Protein AF-A0A060CJJ0-F1 (afdb_monomer_lite)

Foldseek 3Di:
DVVVVVVVVVVVVVVVVVVVVVVVVVVVVVVVVPDPDPVCVVPDPDDDWDFDADPVRHTPDTDDPDPDDDDDPVRDDPVD

pLDDT: mean 79.19, std 12.48, range [53.66, 95.81]

Structure (mmCIF, N/CA/C/O backbone):
data_AF-A0A060CJJ0-F1
#
_entry.id   AF-A0A060CJJ0-F1
#
loop_
_atom_site.group_PDB
_atom_site.id
_atom_site.type_symbol
_atom_site.label_atom_id
_atom_site.label_alt_id
_atom_site.label_comp_id
_atom_site.label_asym_id
_atom_site.label_entity_id
_atom_site.label_seq_id
_atom_site.pdbx_PDB_ins_code
_atom_site.Cartn_x
_atom_site.Cartn_y
_atom_site.Cartn_z
_atom_site.occupancy
_atom_site.B_iso_or_equiv
_atom_site.auth_seq_id
_atom_site.auth_comp_id
_atom_site.auth_asym_id
_atom_site.auth_atom_id
_atom_site.pdbx_PDB_model_num
ATOM 1 N N . MET A 1 1 ? 38.013 -2.194 -39.590 1.00 57.09 1 MET A N 1
ATOM 2 C CA . MET A 1 1 ? 38.073 -1.716 -38.187 1.00 57.09 1 MET A CA 1
ATOM 3 C C . MET A 1 1 ? 36.704 -1.289 -37.636 1.00 57.09 1 MET A C 1
ATOM 5 O O . MET A 1 1 ? 36.384 -1.711 -36.534 1.00 57.09 1 MET A O 1
ATOM 9 N N . LEU A 1 2 ? 35.855 -0.586 -38.406 1.00 66.88 2 LEU A N 1
ATOM 10 C CA . LEU A 1 2 ? 34.520 -0.106 -37.976 1.00 66.88 2 LEU A CA 1
ATOM 11 C C . LEU A 1 2 ? 33.548 -1.172 -37.415 1.00 66.88 2 LEU A C 1
ATOM 13 O O . LEU A 1 2 ? 32.814 -0.911 -36.471 1.00 66.88 2 LEU A O 1
ATOM 17 N N . LYS A 1 3 ? 33.529 -2.389 -37.978 1.00 73.00 3 LYS A N 1
ATOM 18 C CA . LYS A 1 3 ? 32.577 -3.441 -37.560 1.00 73.00 3 LYS A CA 1
ATOM 19 C C . LYS A 1 3 ? 32.814 -3.924 -36.124 1.00 73.00 3 LYS A C 1
ATOM 21 O O . LYS A 1 3 ? 31.867 -4.261 -35.429 1.00 73.00 3 LYS A O 1
ATOM 26 N N . LYS A 1 4 ? 34.074 -3.932 -35.673 1.00 75.56 4 LYS A N 1
ATOM 27 C CA . LYS A 1 4 ? 34.449 -4.387 -34.328 1.00 75.56 4 LYS A CA 1
ATOM 28 C C . LYS A 1 4 ? 34.105 -3.332 -33.274 1.00 75.56 4 LYS A C 1
ATOM 30 O O . LYS A 1 4 ? 33.583 -3.695 -32.230 1.00 75.56 4 LYS A O 1
ATOM 35 N N . SER A 1 5 ? 34.318 -2.046 -33.566 1.00 79.31 5 SER A N 1
ATOM 36 C CA . SER A 1 5 ? 33.917 -0.958 -32.661 1.00 79.31 5 SER A CA 1
ATOM 37 C C . SER A 1 5 ? 32.398 -0.846 -32.534 1.00 79.31 5 SER A C 1
ATOM 39 O O . SER A 1 5 ? 31.902 -0.657 -31.430 1.00 79.31 5 SER A O 1
ATOM 41 N N . LEU A 1 6 ? 31.654 -1.038 -33.631 1.00 86.94 6 LEU A N 1
ATOM 42 C CA . LEU A 1 6 ? 30.189 -1.053 -33.600 1.00 86.94 6 LEU A CA 1
ATOM 43 C C . LEU A 1 6 ? 29.646 -2.181 -32.709 1.00 86.94 6 LEU A C 1
ATOM 45 O O . LEU A 1 6 ? 28.740 -1.959 -31.915 1.00 86.94 6 LEU A O 1
ATOM 49 N N . LEU A 1 7 ? 30.238 -3.374 -32.799 1.00 87.12 7 LEU A N 1
ATOM 50 C CA . LEU A 1 7 ? 29.825 -4.538 -32.012 1.00 87.12 7 LEU A CA 1
ATOM 51 C C . LEU A 1 7 ? 30.086 -4.340 -30.508 1.00 87.12 7 LEU A C 1
ATOM 53 O O . LEU A 1 7 ? 29.251 -4.700 -29.684 1.00 87.12 7 LEU A O 1
A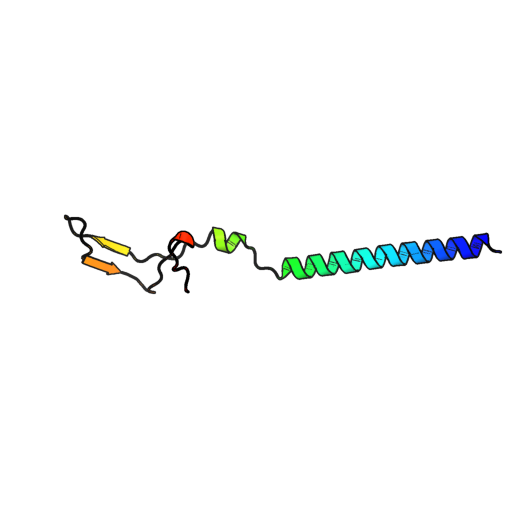TOM 57 N N . TRP A 1 8 ? 31.196 -3.685 -30.154 1.00 88.75 8 TRP A N 1
ATOM 58 C CA . TRP A 1 8 ? 31.478 -3.270 -28.776 1.00 88.75 8 TRP A CA 1
ATOM 59 C C . TRP A 1 8 ? 30.491 -2.220 -28.256 1.00 88.75 8 TRP A C 1
ATOM 61 O O . TRP A 1 8 ? 30.054 -2.312 -27.113 1.00 88.75 8 TRP A O 1
ATOM 71 N N . LEU A 1 9 ? 30.107 -1.251 -29.091 1.00 88.62 9 LEU A N 1
ATOM 72 C CA . LEU A 1 9 ? 29.168 -0.191 -28.713 1.00 88.62 9 LEU A CA 1
ATOM 73 C C . LEU A 1 9 ? 27.758 -0.755 -28.472 1.00 88.62 9 LEU A C 1
ATOM 75 O O . LEU A 1 9 ? 27.123 -0.423 -27.474 1.00 88.62 9 LEU A O 1
ATOM 79 N N . VAL A 1 10 ? 27.307 -1.678 -29.327 1.00 91.06 10 VAL A N 1
ATOM 80 C CA . VAL A 1 10 ? 26.039 -2.404 -29.140 1.00 91.06 10 VAL A CA 1
ATOM 81 C C . VAL A 1 10 ? 26.073 -3.258 -27.871 1.00 91.06 10 VAL A C 1
ATOM 83 O O . VAL A 1 10 ? 25.115 -3.239 -27.102 1.00 91.06 10 VAL A O 1
ATOM 86 N N . GLY A 1 11 ? 27.182 -3.960 -27.609 1.00 90.94 11 GLY A N 1
ATOM 87 C CA . GLY A 1 11 ? 27.354 -4.733 -26.377 1.00 90.94 11 GLY A CA 1
ATOM 88 C C . GLY A 1 11 ? 27.292 -3.861 -25.121 1.00 90.94 11 GLY A C 1
ATOM 89 O O . GLY A 1 11 ? 26.585 -4.195 -24.174 1.00 90.94 11 GLY A O 1
ATOM 90 N N . LEU A 1 12 ? 27.963 -2.707 -25.135 1.00 91.88 12 LEU A N 1
ATOM 91 C CA . LEU A 1 12 ? 27.938 -1.747 -24.030 1.00 91.88 12 LEU A CA 1
ATOM 92 C C . LEU A 1 12 ? 26.523 -1.203 -23.783 1.00 91.88 12 LEU A C 1
ATOM 94 O O . LEU A 1 12 ? 26.083 -1.112 -22.639 1.00 91.88 12 LEU A O 1
ATOM 98 N N . LEU A 1 13 ? 25.798 -0.878 -24.854 1.00 92.50 13 LEU A N 1
ATOM 99 C CA . LEU A 1 13 ? 24.434 -0.364 -24.770 1.00 92.50 13 LEU A CA 1
ATOM 100 C C . LEU A 1 13 ? 23.466 -1.423 -24.228 1.00 92.50 13 LEU A C 1
ATOM 102 O O . LEU A 1 13 ? 22.617 -1.106 -23.398 1.00 92.50 13 LEU A O 1
ATOM 106 N N . PHE A 1 14 ? 23.634 -2.684 -24.629 1.00 94.12 14 PHE A N 1
ATOM 107 C CA . PHE A 1 14 ? 22.844 -3.794 -24.102 1.00 94.12 14 PHE A CA 1
ATOM 108 C C . PHE A 1 14 ? 23.096 -4.010 -22.605 1.00 94.12 14 PHE A C 1
ATOM 110 O O . PHE A 1 14 ? 22.150 -4.087 -21.826 1.00 94.12 14 PHE A O 1
ATOM 117 N N . VAL A 1 15 ? 24.363 -4.029 -22.181 1.00 93.94 15 VAL A N 1
ATOM 118 C CA . VAL A 1 15 ? 24.729 -4.170 -20.762 1.00 93.94 15 VAL A CA 1
ATOM 119 C C . VAL A 1 15 ? 24.207 -2.992 -19.937 1.00 93.94 15 VAL A C 1
ATOM 121 O O . VAL A 1 15 ? 23.639 -3.203 -18.866 1.00 93.94 15 VAL A O 1
ATOM 124 N N . GLY A 1 16 ? 24.330 -1.764 -20.447 1.00 94.88 16 GLY A N 1
ATOM 125 C CA . GLY A 1 16 ? 23.771 -0.573 -19.807 1.00 94.88 16 GLY A CA 1
ATOM 126 C C . GLY A 1 16 ? 22.246 -0.631 -19.686 1.00 94.88 16 GLY A C 1
ATOM 127 O O . GLY A 1 16 ? 21.705 -0.314 -18.629 1.00 94.88 16 GLY A O 1
ATOM 128 N N . GLY A 1 17 ? 21.555 -1.106 -20.726 1.00 94.50 17 GLY A N 1
ATOM 129 C CA . GLY A 1 17 ? 20.108 -1.318 -20.700 1.00 94.50 17 GLY A CA 1
ATOM 130 C C . GLY A 1 17 ? 19.686 -2.348 -19.651 1.00 94.50 17 GLY A C 1
ATOM 131 O O . GLY A 1 17 ? 18.801 -2.075 -18.841 1.00 94.50 17 GLY A O 1
ATOM 132 N N . VAL A 1 18 ? 20.363 -3.498 -19.602 1.00 95.81 18 VAL A N 1
ATOM 133 C CA . VAL A 1 18 ? 20.086 -4.547 -18.607 1.00 95.81 18 VAL A CA 1
ATOM 134 C C . VAL A 1 18 ? 20.316 -4.025 -17.188 1.00 95.81 18 VAL A C 1
ATOM 136 O O . VAL A 1 18 ? 19.434 -4.166 -16.342 1.00 95.81 18 VAL A O 1
ATOM 139 N N . LEU A 1 19 ? 21.439 -3.350 -16.932 1.00 95.25 19 LEU A N 1
ATOM 140 C CA . LEU A 1 19 ? 21.727 -2.759 -15.621 1.00 95.25 19 LEU A CA 1
ATOM 141 C C . LEU A 1 19 ? 20.696 -1.697 -15.223 1.00 95.25 19 LEU A C 1
ATOM 143 O O . LEU A 1 19 ? 20.246 -1.685 -14.078 1.00 95.25 19 LEU A O 1
ATOM 147 N N . GLY A 1 20 ? 20.274 -0.850 -16.166 1.00 94.69 20 GLY A N 1
ATOM 148 C CA . GLY A 1 20 ? 19.234 0.150 -15.931 1.00 94.69 20 GLY A CA 1
ATOM 149 C C . GLY A 1 20 ? 17.897 -0.485 -15.544 1.00 94.69 20 GLY A C 1
ATOM 150 O O . GLY A 1 20 ? 17.296 -0.102 -14.542 1.00 94.69 20 GLY A O 1
ATOM 151 N N . THR A 1 21 ? 17.455 -1.505 -16.287 1.00 93.62 21 THR A N 1
ATOM 152 C CA . THR A 1 21 ? 16.204 -2.219 -15.969 1.00 93.62 21 THR A CA 1
ATOM 153 C C . THR A 1 21 ? 16.270 -2.945 -14.626 1.00 93.62 21 THR A C 1
ATOM 155 O O . THR A 1 21 ? 15.313 -2.877 -13.854 1.00 93.62 21 THR A O 1
ATOM 158 N N . ALA A 1 22 ? 17.405 -3.571 -14.300 1.00 94.44 22 ALA A N 1
ATOM 159 C CA . ALA A 1 22 ? 17.610 -4.238 -13.019 1.00 94.44 22 ALA A CA 1
ATOM 160 C C . ALA A 1 22 ? 17.562 -3.250 -11.843 1.00 94.44 22 ALA A C 1
ATOM 162 O O . ALA A 1 22 ? 16.913 -3.532 -10.837 1.00 94.44 22 ALA A O 1
ATOM 163 N N . ALA A 1 23 ? 18.185 -2.074 -11.981 1.00 93.94 23 ALA A N 1
ATOM 164 C CA . ALA A 1 23 ? 18.152 -1.033 -10.956 1.00 93.94 23 ALA A CA 1
ATOM 165 C C . ALA A 1 23 ? 16.721 -0.537 -10.692 1.00 93.94 23 ALA A C 1
ATOM 167 O O . ALA A 1 23 ? 16.298 -0.446 -9.540 1.00 93.94 23 ALA A O 1
ATOM 168 N N . VAL A 1 24 ? 15.951 -0.281 -11.754 1.00 93.19 24 VAL A N 1
ATOM 169 C CA . VAL A 1 24 ? 14.547 0.136 -11.639 1.00 93.19 24 VAL A CA 1
ATOM 170 C C . VAL A 1 24 ? 13.709 -0.957 -10.972 1.00 93.19 24 VAL A C 1
ATOM 172 O O . VAL A 1 24 ? 13.014 -0.678 -9.999 1.00 93.19 24 VAL A O 1
ATOM 175 N N . ALA A 1 25 ? 13.813 -2.208 -11.425 1.00 91.56 25 ALA A N 1
ATOM 176 C CA . ALA A 1 25 ? 13.076 -3.327 -10.836 1.00 91.56 25 ALA A CA 1
ATOM 177 C C . ALA A 1 25 ? 13.406 -3.527 -9.347 1.00 91.56 25 ALA A C 1
ATOM 179 O O . ALA A 1 25 ? 12.508 -3.764 -8.539 1.00 91.56 25 ALA A O 1
ATOM 180 N N . MET A 1 26 ? 14.678 -3.380 -8.967 1.00 89.19 26 MET A N 1
ATOM 181 C CA . MET A 1 26 ? 15.115 -3.495 -7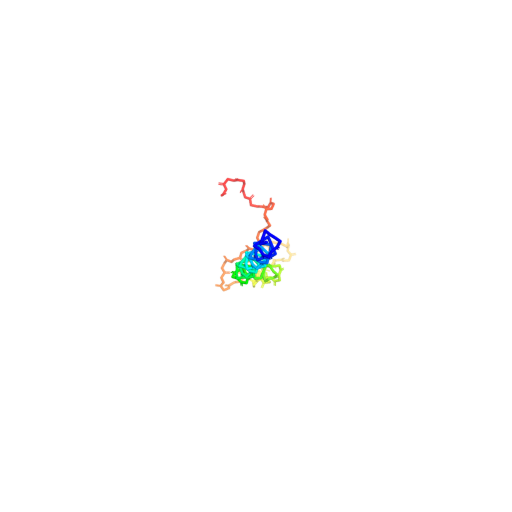.577 1.00 89.19 26 MET A CA 1
ATOM 182 C C . MET A 1 26 ? 14.569 -2.362 -6.701 1.00 89.19 26 MET A C 1
ATOM 184 O O . MET A 1 26 ? 14.111 -2.629 -5.590 1.00 89.19 26 MET A O 1
ATOM 188 N N . LEU A 1 27 ? 14.546 -1.125 -7.206 1.00 89.19 27 LEU A N 1
ATOM 189 C CA . LEU A 1 27 ? 13.914 0.007 -6.519 1.00 89.19 27 LEU A CA 1
ATOM 190 C C . LEU A 1 27 ? 12.410 -0.214 -6.332 1.00 89.19 27 LEU A C 1
ATOM 192 O O . LEU A 1 27 ? 11.900 -0.006 -5.234 1.00 89.19 27 LEU A O 1
ATOM 196 N N . PHE A 1 28 ? 11.708 -0.679 -7.369 1.00 86.31 28 PHE A N 1
ATOM 197 C CA . PHE A 1 28 ? 10.282 -1.003 -7.277 1.00 86.31 28 PHE A CA 1
ATOM 198 C C . PHE A 1 28 ? 10.009 -2.113 -6.263 1.00 86.31 28 PHE A C 1
ATOM 200 O O . PHE A 1 28 ? 9.056 -2.010 -5.492 1.00 86.31 28 PHE A O 1
ATOM 207 N N . TYR A 1 29 ? 10.841 -3.155 -6.234 1.00 85.88 29 TYR A N 1
ATOM 208 C CA . TYR A 1 29 ? 10.718 -4.238 -5.263 1.00 85.88 29 TYR A CA 1
ATOM 209 C C . TYR A 1 29 ? 10.955 -3.749 -3.829 1.00 85.88 29 TYR A C 1
ATOM 211 O O . TYR A 1 29 ? 10.180 -4.084 -2.935 1.00 85.88 29 TYR A O 1
ATOM 219 N N . TRP A 1 30 ? 11.989 -2.931 -3.613 1.00 84.38 30 TRP A N 1
ATOM 220 C CA . TRP A 1 30 ? 12.286 -2.353 -2.303 1.00 84.38 30 TRP A CA 1
ATOM 221 C C . TRP A 1 30 ? 11.150 -1.445 -1.819 1.00 84.38 30 TRP A C 1
ATOM 223 O O . TRP A 1 30 ? 10.615 -1.670 -0.737 1.00 84.38 30 TRP A O 1
ATOM 233 N N . ALA A 1 31 ? 10.696 -0.516 -2.666 1.00 82.81 31 ALA A N 1
ATOM 234 C CA . ALA A 1 31 ? 9.583 0.369 -2.342 1.00 82.81 31 ALA A CA 1
ATOM 235 C C . ALA A 1 31 ? 8.304 -0.421 -2.035 1.00 82.81 31 ALA A C 1
ATOM 237 O O . ALA A 1 31 ? 7.660 -0.175 -1.025 1.00 82.81 31 ALA A O 1
ATOM 238 N N . SER A 1 32 ? 7.961 -1.417 -2.858 1.00 74.06 32 SER A N 1
ATOM 239 C CA . SER A 1 32 ? 6.750 -2.228 -2.659 1.00 74.06 32 SER A CA 1
ATOM 240 C C . SER A 1 32 ? 6.792 -3.069 -1.382 1.00 74.06 32 SER A C 1
ATOM 242 O O . SER A 1 32 ? 5.744 -3.371 -0.824 1.00 74.06 32 SER A O 1
ATOM 244 N N . ARG A 1 33 ? 7.985 -3.458 -0.918 1.00 71.00 33 ARG A N 1
ATOM 245 C CA . ARG A 1 33 ? 8.165 -4.238 0.313 1.00 71.00 33 ARG A CA 1
ATOM 246 C C . ARG A 1 33 ? 8.004 -3.393 1.576 1.00 71.00 33 ARG A C 1
ATOM 248 O O . ARG A 1 33 ? 7.575 -3.926 2.596 1.00 71.00 33 ARG A O 1
ATOM 255 N N . ASP A 1 34 ? 8.339 -2.109 1.499 1.00 64.75 34 ASP A N 1
ATOM 256 C CA . ASP A 1 34 ? 8.136 -1.159 2.595 1.00 64.75 34 ASP A CA 1
ATOM 257 C C . ASP A 1 34 ? 6.688 -0.659 2.679 1.00 64.75 34 ASP A C 1
ATOM 259 O O . ASP A 1 34 ? 6.298 -0.065 3.688 1.00 64.75 34 ASP A O 1
ATOM 263 N N . LEU A 1 35 ? 5.859 -0.922 1.659 1.00 64.06 35 LEU A N 1
ATOM 264 C CA . LEU A 1 35 ? 4.426 -0.696 1.782 1.00 64.06 35 LEU A CA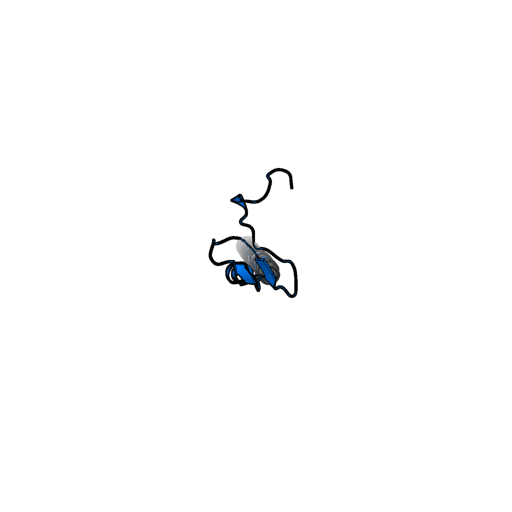 1
ATOM 265 C C . LEU A 1 35 ? 3.818 -1.775 2.697 1.00 64.06 35 LEU A C 1
ATOM 267 O O . LEU A 1 35 ? 3.903 -2.966 2.389 1.00 64.06 35 LEU A O 1
ATOM 271 N N . PRO A 1 36 ? 3.181 -1.388 3.817 1.00 57.44 36 PRO A N 1
ATOM 272 C CA . PRO A 1 36 ? 2.475 -2.336 4.663 1.00 57.44 36 PRO A CA 1
ATOM 273 C C . PRO A 1 36 ? 1.356 -3.013 3.866 1.00 57.44 36 PRO A C 1
ATOM 275 O O . PRO A 1 36 ? 0.633 -2.359 3.114 1.00 57.44 36 PRO A O 1
ATOM 278 N N . ASP A 1 37 ? 1.212 -4.325 4.058 1.00 59.66 37 ASP A N 1
ATOM 279 C CA . ASP A 1 37 ? 0.163 -5.143 3.446 1.00 59.66 37 ASP A CA 1
ATOM 280 C C . ASP A 1 37 ? -1.214 -4.497 3.676 1.00 59.66 37 ASP A C 1
ATOM 282 O O . ASP A 1 37 ? -1.747 -4.516 4.790 1.00 59.66 37 ASP A O 1
ATOM 286 N N . LEU A 1 38 ? -1.814 -3.934 2.620 1.00 56.94 38 LEU A N 1
ATOM 287 C CA . LEU A 1 38 ? -3.159 -3.341 2.667 1.00 56.94 38 LEU A CA 1
ATOM 288 C C . LEU A 1 38 ? -4.211 -4.362 3.130 1.00 56.94 38 LEU A C 1
ATOM 290 O O . LEU A 1 38 ? -5.239 -3.992 3.696 1.00 56.94 38 LEU A O 1
ATOM 294 N N . ASN A 1 39 ? -3.920 -5.655 2.966 1.00 56.19 39 ASN A N 1
ATOM 295 C CA . ASN A 1 39 ? -4.761 -6.755 3.424 1.00 56.19 39 ASN A CA 1
ATOM 296 C C . ASN A 1 39 ? -4.971 -6.757 4.947 1.00 56.19 39 ASN A C 1
ATOM 298 O O . ASN A 1 39 ? -6.051 -7.123 5.407 1.00 56.19 39 ASN A O 1
ATOM 302 N N . ARG A 1 40 ? -4.010 -6.262 5.744 1.00 53.66 40 ARG A N 1
ATOM 303 C CA . ARG A 1 40 ? -4.181 -6.159 7.206 1.00 53.66 40 ARG A CA 1
ATOM 304 C C . ARG A 1 40 ? -5.237 -5.140 7.628 1.00 53.66 40 ARG A C 1
ATOM 306 O O . ARG A 1 40 ? -5.779 -5.267 8.720 1.00 53.66 40 ARG A O 1
ATOM 313 N N . LEU A 1 41 ? -5.528 -4.141 6.793 1.00 56.50 41 LEU A N 1
ATOM 314 C CA . LEU A 1 41 ? -6.576 -3.153 7.066 1.00 56.50 41 LEU A CA 1
ATOM 315 C C . LEU A 1 41 ? -7.969 -3.702 6.731 1.00 56.50 41 LEU A C 1
ATOM 317 O O . LEU A 1 41 ? -8.932 -3.343 7.402 1.00 56.50 41 LEU A O 1
ATOM 321 N N . ALA A 1 42 ? -8.074 -4.588 5.736 1.00 59.38 42 ALA A N 1
ATOM 322 C CA . ALA A 1 42 ? -9.339 -5.214 5.350 1.00 59.38 42 ALA A CA 1
ATOM 323 C C . ALA A 1 42 ? -9.838 -6.231 6.393 1.00 59.38 42 ALA A C 1
ATOM 325 O O . ALA A 1 42 ? -11.041 -6.347 6.613 1.00 59.38 42 ALA A O 1
ATOM 326 N N . GLU A 1 43 ? -8.922 -6.928 7.069 1.00 56.69 43 GLU A N 1
ATOM 327 C CA . GLU A 1 43 ? -9.245 -7.918 8.108 1.00 56.69 43 GLU A CA 1
ATOM 328 C C . GLU A 1 43 ? -9.212 -7.355 9.535 1.00 56.69 43 GLU A C 1
ATOM 330 O O . GLU A 1 43 ? -9.343 -8.104 10.506 1.00 56.69 43 GLU A O 1
ATOM 335 N N . TYR A 1 44 ? -9.047 -6.041 9.702 1.00 58.25 44 TYR A N 1
ATOM 336 C CA . TYR A 1 44 ? -8.944 -5.439 11.025 1.00 58.25 44 TYR A CA 1
ATOM 337 C C . TYR A 1 44 ? -10.292 -5.452 11.764 1.00 58.25 44 TYR A C 1
ATOM 339 O O . TYR A 1 44 ? -11.079 -4.506 11.718 1.00 58.25 44 TYR A O 1
ATOM 347 N N . GLN A 1 45 ? -10.552 -6.538 12.488 1.00 58.34 45 GLN A N 1
ATOM 348 C CA . GLN A 1 45 ? -11.672 -6.653 13.414 1.00 58.34 45 GLN A CA 1
ATOM 349 C C . GLN A 1 45 ? -11.316 -5.952 14.729 1.00 58.34 45 GLN A C 1
ATOM 351 O O . GLN A 1 45 ? -10.751 -6.553 15.643 1.00 58.34 45 GLN A O 1
ATOM 356 N N . GLN A 1 46 ? -11.618 -4.654 14.828 1.00 60.75 46 GLN A N 1
ATOM 357 C CA . GLN A 1 46 ? -11.480 -3.952 16.104 1.00 60.75 46 GLN A CA 1
ATOM 358 C C . GLN A 1 46 ? -12.4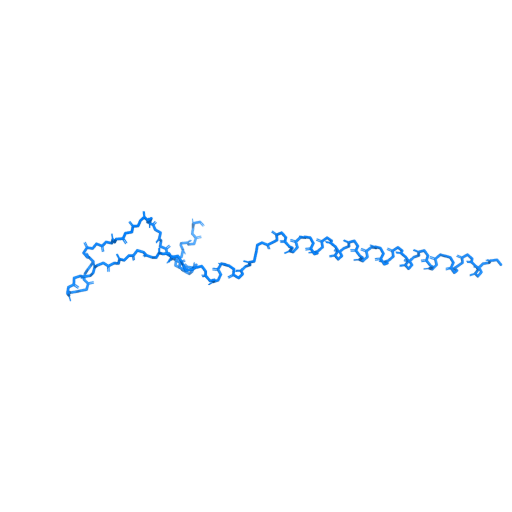15 -4.551 17.159 1.00 60.75 46 GLN A C 1
ATOM 360 O O . GLN A 1 46 ? -13.583 -4.798 16.848 1.00 60.75 46 GLN A O 1
ATOM 365 N N . PRO A 1 47 ? -11.952 -4.718 18.412 1.00 60.19 47 PRO A N 1
ATOM 366 C CA . PRO A 1 47 ? -12.849 -5.014 19.518 1.00 60.19 47 PRO A CA 1
ATOM 367 C C . PRO A 1 47 ? -13.856 -3.865 19.646 1.00 60.19 47 PRO A C 1
ATOM 369 O O . PRO A 1 47 ? -13.495 -2.732 19.961 1.00 60.19 47 PRO A O 1
ATOM 372 N N . GLN A 1 48 ? -15.115 -4.156 19.330 1.00 65.81 48 GLN A N 1
ATOM 373 C CA . GLN A 1 48 ? -16.213 -3.197 19.411 1.00 65.81 48 GLN A CA 1
ATOM 374 C C . GLN A 1 48 ? -16.768 -3.147 20.835 1.00 65.81 48 GLN A C 1
ATOM 376 O O . GLN A 1 48 ? -16.767 -4.150 21.550 1.00 65.81 48 GLN A O 1
ATOM 381 N N . ALA A 1 49 ? -17.255 -1.975 21.245 1.00 73.38 49 ALA A N 1
ATOM 382 C CA . ALA A 1 49 ? -17.941 -1.813 22.520 1.00 73.38 49 ALA A CA 1
ATOM 383 C C . ALA A 1 49 ? -19.235 -2.643 22.552 1.00 73.38 49 ALA A C 1
ATOM 385 O O . ALA A 1 49 ? -20.030 -2.603 21.611 1.00 73.38 49 ALA A O 1
ATOM 386 N N . THR A 1 50 ? -19.482 -3.350 23.654 1.00 81.00 50 THR A N 1
ATOM 387 C CA . THR A 1 50 ? -20.742 -4.076 23.853 1.00 81.00 50 THR A CA 1
ATOM 388 C C . THR A 1 50 ? -21.816 -3.096 24.308 1.00 81.00 50 THR A C 1
ATOM 390 O O . THR A 1 50 ? -21.646 -2.428 25.329 1.00 81.00 50 THR A O 1
ATOM 393 N N . VAL A 1 51 ? -22.932 -3.022 23.582 1.00 84.44 51 VAL A N 1
ATOM 394 C CA . VAL A 1 51 ? -24.085 -2.181 23.936 1.00 84.44 51 VAL A CA 1
ATOM 395 C C . VAL A 1 51 ? -25.115 -3.020 24.688 1.00 84.44 51 VAL A C 1
ATOM 397 O O . VAL A 1 51 ? -25.582 -4.037 24.179 1.00 84.44 51 VAL A O 1
ATOM 400 N N . ILE A 1 52 ? -25.479 -2.596 25.896 1.00 86.81 52 ILE A N 1
ATOM 401 C CA . ILE A 1 52 ? -26.535 -3.221 26.695 1.00 86.81 52 ILE A CA 1
ATOM 402 C C . ILE A 1 52 ? -27.847 -2.496 26.390 1.00 86.81 52 ILE A C 1
ATOM 404 O O . ILE A 1 52 ? -27.959 -1.286 26.602 1.00 86.81 52 ILE A O 1
ATOM 408 N N . LEU A 1 53 ? -28.833 -3.244 25.896 1.00 90.25 53 LEU A N 1
ATOM 409 C CA . LEU A 1 53 ? -30.159 -2.741 25.541 1.00 90.25 53 LEU A CA 1
ATOM 410 C C . LEU A 1 53 ? -31.193 -3.144 26.600 1.00 90.25 53 LEU A C 1
ATOM 412 O O . LEU A 1 53 ? -31.133 -4.241 27.159 1.00 90.25 53 LEU A O 1
ATOM 416 N N . ALA A 1 54 ? -32.153 -2.265 26.864 1.00 88.25 54 ALA A N 1
ATOM 417 C CA . ALA A 1 54 ? -33.357 -2.579 27.621 1.00 88.25 54 ALA A CA 1
ATOM 418 C C . ALA A 1 54 ? -34.359 -3.367 26.761 1.00 88.25 54 ALA A C 1
ATOM 420 O O . ALA A 1 54 ? -34.213 -3.499 25.545 1.00 88.25 54 ALA A O 1
ATOM 421 N N . ARG A 1 55 ? -35.416 -3.894 27.393 1.00 89.69 55 ARG A N 1
ATOM 422 C CA . ARG A 1 55 ? -36.467 -4.671 26.706 1.00 89.69 55 ARG A CA 1
ATOM 423 C C . ARG A 1 55 ? -37.199 -3.861 25.628 1.00 89.69 55 ARG A C 1
ATOM 425 O O . ARG A 1 55 ? -37.701 -4.442 24.674 1.00 89.69 55 ARG A O 1
ATOM 432 N N . ASP A 1 56 ? -37.258 -2.544 25.786 1.00 91.19 56 ASP A N 1
ATOM 433 C CA . ASP A 1 56 ? -37.831 -1.593 24.828 1.00 91.19 56 ASP A CA 1
ATOM 434 C C . ASP A 1 56 ? -36.833 -1.152 23.740 1.00 91.19 56 ASP A C 1
ATOM 436 O O . ASP A 1 56 ? -37.124 -0.242 22.967 1.00 91.19 56 ASP A O 1
ATOM 440 N N . ASN A 1 57 ? -35.665 -1.800 23.664 1.00 85.12 57 ASN A N 1
ATOM 441 C CA . ASN A 1 57 ? -34.587 -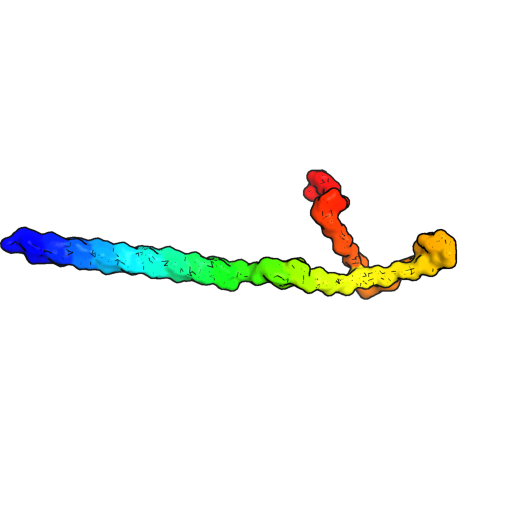1.498 22.727 1.00 85.12 57 ASN A CA 1
ATOM 442 C C . ASN A 1 57 ? -33.860 -0.159 22.982 1.00 85.12 57 ASN A C 1
ATOM 444 O O . ASN A 1 57 ? -33.057 0.262 22.145 1.00 85.12 57 ASN A O 1
ATOM 448 N N . SER A 1 58 ? -34.094 0.498 24.126 1.00 89.06 58 SER A N 1
ATOM 449 C CA . SER A 1 58 ? -33.332 1.681 24.547 1.00 89.06 58 SER A CA 1
ATOM 450 C C . SER A 1 58 ? -31.943 1.304 25.085 1.00 89.06 58 SER A C 1
ATOM 452 O O . SER A 1 58 ? -31.726 0.194 25.573 1.00 89.06 58 SER A O 1
ATOM 454 N N . VAL A 1 59 ? -30.963 2.206 24.974 1.00 89.50 59 VAL A N 1
ATOM 455 C CA . VAL A 1 59 ? -29.584 1.945 25.423 1.00 89.50 59 VAL A CA 1
ATOM 456 C C . VAL A 1 59 ? -29.465 2.176 26.930 1.00 89.50 59 VAL A C 1
ATOM 458 O O . VAL A 1 59 ? -29.651 3.297 27.396 1.00 89.50 59 VAL A O 1
ATOM 461 N N . LEU A 1 60 ? -29.096 1.134 27.683 1.00 87.12 60 LEU A N 1
ATOM 462 C CA . LEU A 1 60 ? -28.817 1.221 29.125 1.00 87.12 60 LEU A CA 1
ATOM 463 C C . LEU A 1 60 ? -27.362 1.601 29.414 1.00 87.12 60 LEU A C 1
ATOM 465 O O . LEU A 1 60 ? -27.071 2.236 30.425 1.00 87.12 60 LEU A O 1
ATOM 469 N N . GLY A 1 61 ? -26.440 1.211 28.534 1.00 84.81 61 GLY A N 1
ATOM 470 C CA . GLY A 1 61 ? -25.026 1.540 28.669 1.00 84.81 61 GLY A CA 1
ATOM 471 C C . GLY A 1 61 ? -24.137 0.772 27.698 1.00 84.81 61 GLY A C 1
ATOM 472 O O . GLY A 1 61 ? -24.592 -0.108 26.969 1.00 84.81 61 GLY A O 1
ATOM 473 N N . THR A 1 62 ? -22.851 1.111 27.693 1.00 83.88 62 THR A N 1
ATOM 474 C CA . THR A 1 62 ? -21.837 0.487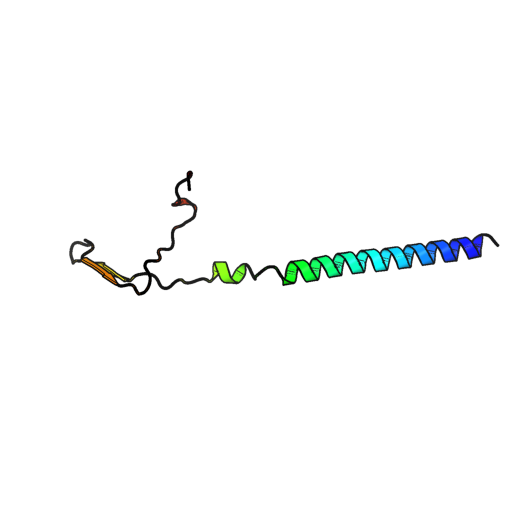 26.833 1.00 83.88 62 THR A CA 1
ATOM 475 C C . THR A 1 62 ? -20.641 0.033 27.659 1.00 83.88 62 THR A C 1
ATOM 477 O O . THR A 1 62 ? -20.121 0.821 28.449 1.00 83.88 62 THR A O 1
ATOM 480 N N . LEU A 1 63 ? -20.178 -1.198 27.451 1.00 81.31 63 LEU A N 1
ATOM 481 C CA . LEU A 1 63 ? -18.970 -1.744 28.073 1.00 81.31 63 LEU A CA 1
ATOM 482 C C . LEU A 1 63 ? -17.821 -1.731 27.063 1.00 81.31 63 LEU A C 1
ATOM 484 O O . LEU A 1 63 ? -17.941 -2.296 25.974 1.00 81.31 63 LEU A O 1
ATOM 488 N N . TYR A 1 64 ? -16.708 -1.093 27.421 1.00 77.00 64 TYR A N 1
ATOM 489 C CA . TYR A 1 64 ? -15.510 -1.028 26.589 1.00 77.00 64 TYR A CA 1
ATOM 490 C C . TYR A 1 64 ? -14.246 -0.840 27.435 1.00 77.00 64 TYR A C 1
ATOM 492 O O . TYR A 1 64 ? -14.282 -0.197 28.481 1.00 77.00 64 TYR A O 1
ATOM 500 N N . HIS A 1 65 ? -13.118 -1.362 26.948 1.00 74.62 65 HIS A N 1
ATOM 501 C CA . HIS A 1 65 ? -11.788 -1.021 27.468 1.00 74.62 65 HIS A CA 1
ATOM 502 C C . HIS A 1 65 ? -11.256 0.276 26.843 1.00 74.62 65 HIS A C 1
ATOM 504 O O . HIS A 1 65 ? -10.711 1.125 27.540 1.00 74.62 65 HIS A O 1
ATOM 510 N N . GLU A 1 66 ? -11.476 0.460 25.539 1.00 72.75 66 GLU A N 1
ATOM 511 C CA . GLU A 1 66 ? -11.149 1.678 24.795 1.00 72.75 66 GLU A CA 1
ATOM 512 C C . GLU A 1 66 ? -12.395 2.167 24.053 1.00 72.75 66 GLU A C 1
ATOM 514 O O . GLU A 1 66 ? -13.099 1.381 23.418 1.00 72.75 66 GLU A O 1
ATOM 519 N N . LYS A 1 67 ? -12.675 3.474 24.104 1.00 73.62 67 LYS A N 1
ATOM 520 C CA . LYS A 1 67 ? -13.835 4.071 23.426 1.00 73.62 67 LYS A CA 1
ATOM 521 C C . LYS A 1 67 ? -13.548 4.241 21.928 1.00 73.62 67 LYS A C 1
ATOM 523 O O . LYS A 1 67 ? -13.226 5.341 21.481 1.00 73.62 67 LYS A O 1
ATOM 528 N N . ARG A 1 68 ? -13.631 3.150 21.160 1.00 74.50 68 ARG A N 1
ATOM 529 C CA . ARG A 1 68 ? -13.379 3.124 19.707 1.00 74.50 68 ARG A CA 1
ATOM 530 C C . ARG A 1 68 ? -14.599 2.586 18.970 1.00 74.50 68 ARG A C 1
ATOM 532 O O . ARG A 1 68 ? -15.133 1.540 19.323 1.00 74.50 68 ARG A O 1
ATOM 539 N N . TYR A 1 69 ? -15.027 3.320 17.949 1.00 76.19 69 TYR A N 1
ATOM 540 C CA . TYR A 1 69 ? -16.168 2.969 17.110 1.00 76.19 69 TYR A CA 1
ATOM 541 C C . TYR A 1 69 ? -15.709 2.930 15.658 1.00 76.19 69 TYR A C 1
ATOM 543 O O . TYR A 1 69 ? -15.056 3.863 15.191 1.00 76.19 69 TYR A O 1
ATOM 551 N N . VAL A 1 70 ? -16.049 1.855 14.947 1.00 73.31 70 VAL A N 1
ATOM 552 C CA . VAL A 1 70 ? -15.825 1.788 13.501 1.00 73.31 70 VAL A CA 1
ATOM 553 C C . VAL A 1 70 ? -16.923 2.598 12.831 1.00 73.31 70 VAL A C 1
ATOM 555 O O . VAL A 1 70 ? -18.101 2.267 12.948 1.00 73.31 70 VAL A O 1
ATOM 558 N N . ILE A 1 71 ? -16.525 3.659 12.137 1.00 76.69 71 ILE A N 1
ATOM 559 C CA . ILE A 1 71 ? -17.412 4.459 11.295 1.00 76.69 71 ILE A CA 1
ATOM 560 C C . ILE A 1 71 ? -17.035 4.233 9.834 1.00 76.69 71 ILE A C 1
ATOM 562 O O . ILE A 1 71 ? -15.852 4.179 9.490 1.00 76.69 71 ILE A O 1
ATOM 566 N N . GLY A 1 72 ? -18.035 4.063 8.972 1.00 78.75 72 GLY A N 1
ATOM 567 C CA . GLY A 1 72 ? -17.799 3.982 7.537 1.00 78.75 72 GLY A CA 1
ATOM 568 C C . GLY A 1 72 ? -17.376 5.343 6.987 1.00 78.75 72 GLY A C 1
ATOM 569 O O . GLY A 1 72 ? -17.817 6.378 7.478 1.00 78.75 72 GLY A O 1
ATOM 570 N N . LEU A 1 73 ? -16.575 5.360 5.918 1.00 77.31 73 LEU A N 1
ATOM 571 C CA . LEU A 1 73 ? -16.153 6.611 5.266 1.00 77.31 73 LEU A CA 1
ATOM 572 C C . LEU A 1 73 ? -17.351 7.459 4.794 1.00 77.31 73 LEU A C 1
ATOM 574 O O . LEU A 1 73 ? -17.309 8.680 4.842 1.00 77.31 73 LEU A O 1
ATOM 578 N N . LYS A 1 74 ? -18.446 6.804 4.393 1.00 80.69 74 LYS A N 1
ATOM 579 C CA . LYS A 1 74 ? -19.723 7.444 4.034 1.00 80.69 74 LYS A CA 1
ATOM 580 C C . LYS A 1 74 ? -20.403 8.177 5.201 1.00 80.69 74 LYS A C 1
ATOM 582 O O . LYS A 1 74 ? -21.197 9.077 4.956 1.00 80.69 74 LYS A O 1
ATOM 587 N N . ASP A 1 75 ? -20.105 7.772 6.435 1.00 81.19 75 ASP A N 1
ATOM 588 C CA . ASP A 1 75 ? -20.703 8.299 7.665 1.00 81.19 75 ASP A CA 1
ATOM 589 C C . ASP A 1 75 ? -19.804 9.375 8.310 1.00 81.19 75 ASP A C 1
ATOM 591 O O . ASP A 1 75 ? -20.194 10.016 9.285 1.00 81.19 75 ASP A O 1
ATOM 595 N N . MET A 1 76 ? -18.597 9.596 7.769 1.00 80.75 76 MET A N 1
ATOM 596 C CA . MET A 1 76 ? -17.705 10.678 8.187 1.00 80.75 76 MET A CA 1
ATOM 597 C C . MET A 1 76 ? -18.195 12.029 7.646 1.00 80.75 76 MET A C 1
ATOM 599 O O . MET A 1 76 ? -18.639 12.147 6.503 1.00 80.75 76 MET A O 1
ATOM 603 N N . SER A 1 77 ? -18.091 13.077 8.469 1.00 81.94 77 SER A N 1
ATOM 604 C CA . SER A 1 77 ? -18.384 14.447 8.034 1.00 81.94 77 SER A CA 1
ATOM 605 C C . SER A 1 77 ? -17.452 14.859 6.895 1.00 81.94 77 SER A C 1
ATOM 607 O O . SER A 1 77 ? -16.254 14.595 6.938 1.00 81.94 77 SER A O 1
ATOM 609 N N . ARG A 1 78 ? -17.989 15.585 5.910 1.00 78.25 78 ARG A N 1
ATOM 610 C CA . ARG A 1 78 ? -17.226 16.121 4.769 1.00 78.25 78 ARG A CA 1
ATOM 611 C C . ARG A 1 78 ? -16.160 17.151 5.178 1.00 78.25 78 ARG A C 1
ATOM 613 O O . ARG A 1 78 ? -15.288 17.460 4.377 1.00 78.25 78 ARG A O 1
ATOM 620 N N . TYR A 1 79 ? -16.267 17.708 6.381 1.00 83.00 79 TYR A N 1
ATOM 621 C CA . TYR A 1 79 ? -15.447 18.827 6.856 1.00 83.00 79 TYR A CA 1
ATOM 622 C C . TYR A 1 79 ? -14.424 18.433 7.934 1.00 83.00 79 TYR A C 1
ATOM 624 O O . TYR A 1 79 ? -13.914 19.314 8.622 1.00 83.00 79 TYR A O 1
ATOM 632 N N . LEU A 1 80 ? -14.186 17.131 8.122 1.00 58.19 80 LEU A N 1
ATOM 633 C CA . LEU A 1 80 ? -13.134 16.603 8.995 1.00 58.19 80 LEU A CA 1
ATOM 634 C C . LEU A 1 80 ? -11.798 16.499 8.256 1.00 58.19 80 LEU A C 1
ATOM 636 O O . LEU A 1 80 ? -11.823 16.151 7.054 1.00 58.19 80 LEU A O 1
#

Secondary structure (DSSP, 8-state):
-HHHHHHHHHHHHHHHHHHHHHHHHHHHHHHHHHS--THHHHT----PPEEEE-TTS-EEEEE-SS------GGGS-TT-

Sequence (80 aa):
MLKKSLLWLVGLLFVGGVLGTAAVAMLFYWASRDLPDLNRLAEYQQPQATVILARDNSVLGTLYHEKRYVIGLKDMSRYL

Organism: NCBI:txid167968

Radius of gyration: 29.67 Å; chains: 1; bounding box: 76×27×67 Å